Protein AF-A0AAP0MDF0-F1 (afdb_monomer)

Solvent-accessible surface area (backbone atoms only — not comparable to full-atom values): 9276 Å² total; per-residue (Å²): 133,87,78,56,66,67,65,72,78,40,58,63,70,61,47,26,54,49,33,50,54,47,38,72,78,36,72,67,35,41,52,30,38,66,43,70,41,93,85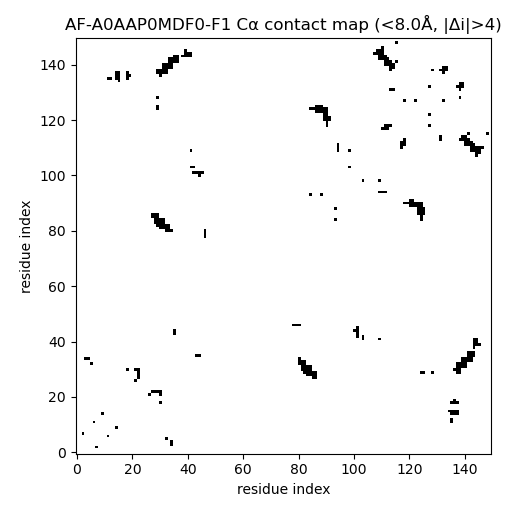,37,86,55,73,69,63,69,88,49,88,73,76,88,62,96,80,57,72,79,50,58,64,62,56,60,73,62,78,80,69,86,78,90,84,87,83,80,82,94,80,88,48,76,42,78,41,54,34,82,41,32,39,46,59,49,52,52,52,52,37,61,69,48,67,57,56,94,85,59,64,77,35,57,26,46,91,87,37,74,69,59,50,84,38,39,42,42,62,52,39,79,76,59,41,47,98,38,56,36,29,58,34,37,36,25,48,52,94,65,93,127

Secondary structure (DSSP, 8-state):
-PPPHHHHHS-HHHHHHHHHHHHHH-TTEEEEEEEE-TT--SPPP-SS-----TT-TTTHHHHHTTSS-----S-SS----EEEEETT-BHHHHHHHHHHHHT--TTS--EEEETTB---TTSBHHHHHHHH--TTSPEEEEEESSSS--

Organism: NCBI:txid2935761

InterPro domains:
  IPR004241 Autophagy protein Atg8 ubiquitin-like [PF02991] (14-49)
  IPR004241 Autophagy protein Atg8 ubiquitin-like [PF02991] (83-150)
  IPR004241 Autophagy protein Atg8 ubiquitin-like [PTHR10969] (3-150)
  IPR029071 Ubiquitin-like domain superfamily [SSF54236] (3-150)

Structure (mmCIF, N/CA/C/O backbone):
data_AF-A0AAP0MDF0-F1
#
_entry.id   AF-A0AAP0MDF0-F1
#
loop_
_atom_site.group_PDB
_atom_site.id
_atom_site.type_symbol
_atom_site.label_atom_id
_atom_site.label_alt_id
_atom_site.label_comp_id
_atom_site.label_asym_id
_atom_site.label_entity_id
_atom_site.label_seq_id
_atom_site.pdbx_PDB_ins_code
_atom_site.Cartn_x
_atom_site.Cartn_y
_atom_site.Cartn_z
_atom_site.occupancy
_atom_site.B_iso_or_equiv
_atom_site.auth_seq_id
_atom_site.auth_comp_id
_atom_site.auth_asym_id
_atom_site.auth_atom_id
_atom_site.pdbx_PDB_model_num
ATOM 1 N N . MET A 1 1 ? 13.158 -11.914 6.429 1.00 49.16 1 MET A N 1
ATOM 2 C CA . MET A 1 1 ? 11.912 -11.127 6.318 1.00 49.16 1 MET A CA 1
ATOM 3 C C . MET A 1 1 ? 12.269 -9.682 6.605 1.00 49.16 1 MET A C 1
ATOM 5 O O . MET A 1 1 ? 12.670 -9.391 7.728 1.00 49.16 1 MET A O 1
ATOM 9 N N . SER A 1 2 ? 12.244 -8.809 5.598 1.00 56.50 2 SER A N 1
ATOM 10 C CA . SER A 1 2 ? 12.524 -7.385 5.803 1.00 56.50 2 SER A CA 1
ATOM 11 C C . SER A 1 2 ? 11.404 -6.794 6.656 1.00 56.50 2 SER A C 1
ATOM 13 O O . SER A 1 2 ? 10.236 -6.831 6.269 1.00 56.50 2 SER A O 1
ATOM 15 N N . LYS A 1 3 ? 11.734 -6.311 7.857 1.00 69.88 3 LYS A N 1
ATOM 16 C CA . LYS A 1 3 ? 10.770 -5.579 8.685 1.00 69.88 3 LYS A CA 1
ATOM 17 C C . LYS A 1 3 ? 10.359 -4.310 7.933 1.00 69.88 3 LYS A C 1
ATOM 19 O O . LYS A 1 3 ? 11.224 -3.579 7.466 1.00 69.88 3 LYS A O 1
ATOM 24 N N . SER A 1 4 ? 9.054 -4.054 7.844 1.00 82.25 4 SER A N 1
ATOM 25 C CA . SER A 1 4 ? 8.520 -2.803 7.291 1.00 82.25 4 SER A CA 1
ATOM 26 C C . SER A 1 4 ? 9.123 -1.599 8.021 1.00 82.25 4 SER A C 1
ATOM 28 O O . SER A 1 4 ? 9.127 -1.574 9.257 1.00 82.25 4 SER A O 1
ATOM 30 N N . SER A 1 5 ? 9.608 -0.602 7.274 1.00 83.88 5 SER A N 1
ATOM 31 C CA . SER A 1 5 ? 10.182 0.618 7.861 1.00 83.88 5 SER A CA 1
ATOM 32 C C . SER A 1 5 ? 9.139 1.374 8.685 1.00 83.88 5 SER A C 1
ATOM 34 O O . SER A 1 5 ? 9.426 1.819 9.795 1.00 83.88 5 SER A O 1
ATOM 36 N N . PHE A 1 6 ? 7.886 1.369 8.224 1.00 85.00 6 PHE A N 1
ATOM 37 C CA . PHE A 1 6 ? 6.754 1.942 8.944 1.00 85.00 6 PHE A CA 1
ATOM 38 C C . PHE A 1 6 ? 6.529 1.301 10.324 1.00 85.00 6 PHE A C 1
ATOM 40 O O . PHE A 1 6 ? 6.275 2.013 11.295 1.00 85.00 6 PHE A O 1
ATOM 47 N N . LYS A 1 7 ? 6.676 -0.029 10.443 1.00 88.50 7 LYS A N 1
ATOM 48 C CA . LYS A 1 7 ? 6.537 -0.751 11.726 1.00 88.50 7 LYS A CA 1
ATOM 49 C C . LYS A 1 7 ? 7.698 -0.507 12.695 1.00 88.50 7 LYS A C 1
ATOM 51 O O . LYS A 1 7 ? 7.531 -0.732 13.890 1.00 88.50 7 LYS A O 1
ATOM 56 N N . ILE A 1 8 ? 8.866 -0.108 12.190 1.00 87.75 8 ILE A N 1
ATOM 57 C CA . ILE A 1 8 ? 10.030 0.248 13.014 1.00 87.75 8 ILE A CA 1
ATOM 58 C C . ILE A 1 8 ? 9.864 1.668 13.564 1.00 87.75 8 ILE A C 1
ATOM 60 O O . ILE A 1 8 ? 10.143 1.907 14.734 1.00 87.75 8 ILE A O 1
ATOM 64 N N . GLU A 1 9 ? 9.399 2.594 12.726 1.00 84.62 9 GLU A N 1
ATOM 65 C CA . GLU A 1 9 ? 9.231 4.007 13.082 1.00 84.62 9 GLU A CA 1
ATOM 66 C C . GLU A 1 9 ? 8.017 4.256 13.996 1.00 84.62 9 GLU A C 1
ATOM 68 O O . GLU A 1 9 ? 8.040 5.181 14.808 1.00 84.62 9 GLU A O 1
ATOM 73 N N . HIS A 1 10 ? 6.965 3.432 13.892 1.00 83.31 10 HIS A N 1
ATOM 74 C CA . HIS A 1 10 ? 5.699 3.639 14.597 1.00 83.31 10 HIS A CA 1
ATOM 75 C C . HIS A 1 10 ? 5.328 2.451 15.493 1.00 83.31 10 HIS A C 1
ATOM 77 O O . HIS A 1 10 ? 5.155 1.314 15.037 1.00 83.31 10 HIS A O 1
ATOM 83 N N . GLU A 1 11 ? 5.118 2.743 16.779 1.00 88.19 11 GLU A N 1
ATOM 84 C CA . GLU A 1 11 ? 4.608 1.784 17.762 1.00 88.19 11 GLU A CA 1
ATOM 85 C C . GLU A 1 11 ? 3.245 1.218 17.335 1.00 88.19 11 GLU A C 1
ATOM 87 O O . GLU A 1 11 ? 2.415 1.919 16.753 1.00 88.19 11 GLU A O 1
ATOM 92 N N . PHE A 1 12 ? 3.005 -0.056 17.655 1.00 91.12 12 PHE A N 1
ATOM 93 C CA . PHE A 1 12 ? 1.799 -0.786 17.252 1.00 91.12 12 PHE A CA 1
ATOM 94 C C . PHE A 1 12 ? 0.497 -0.067 17.625 1.00 91.12 12 PHE A C 1
ATOM 96 O O . PHE A 1 12 ? -0.362 0.114 16.770 1.00 91.12 12 PHE A O 1
ATOM 103 N N . GLU A 1 13 ? 0.387 0.416 18.863 1.00 91.12 13 GLU A N 1
ATOM 104 C CA . GLU A 1 13 ? -0.813 1.110 19.347 1.00 91.12 13 GLU A CA 1
ATOM 105 C C . GLU A 1 13 ? -1.124 2.380 18.539 1.00 91.12 13 GLU A C 1
ATOM 107 O O . GLU A 1 13 ? -2.283 2.656 18.238 1.00 91.12 13 GLU A O 1
ATOM 112 N N . LYS A 1 14 ? -0.092 3.122 18.111 1.00 85.75 14 LYS A N 1
ATOM 113 C CA . LYS A 1 14 ? -0.261 4.323 17.278 1.00 85.75 14 LYS A CA 1
ATOM 114 C C . LYS A 1 14 ? -0.722 3.968 15.869 1.00 85.75 14 LYS A C 1
ATOM 116 O O . LYS A 1 14 ? -1.583 4.654 15.326 1.00 85.75 14 LYS A O 1
ATOM 121 N N . ARG A 1 15 ? -0.172 2.895 15.288 1.00 88.88 15 ARG A N 1
ATOM 122 C CA . ARG A 1 15 ? -0.610 2.392 13.978 1.00 88.88 15 ARG A CA 1
ATOM 123 C C . ARG A 1 15 ? -2.071 1.951 14.036 1.00 88.88 15 ARG A C 1
ATOM 125 O O . ARG A 1 15 ? -2.868 2.432 13.239 1.00 88.88 15 ARG A O 1
ATOM 132 N N . ARG A 1 16 ? -2.436 1.138 15.031 1.00 92.75 16 ARG A N 1
ATOM 133 C CA . ARG A 1 16 ? -3.808 0.644 15.206 1.00 92.75 16 ARG A CA 1
ATOM 134 C C . ARG A 1 16 ? -4.820 1.777 15.345 1.00 92.75 16 ARG A C 1
ATOM 136 O O . ARG A 1 16 ? -5.796 1.806 14.603 1.00 92.75 16 ARG A O 1
ATOM 143 N N . ALA A 1 17 ? -4.549 2.733 16.234 1.00 85.56 17 ALA A N 1
ATOM 144 C CA . ALA A 1 17 ? -5.425 3.884 16.439 1.00 85.56 17 ALA A CA 1
ATOM 145 C C . ALA A 1 17 ? -5.595 4.724 15.160 1.00 85.56 17 ALA A C 1
ATOM 147 O O . ALA A 1 17 ? -6.688 5.208 14.869 1.00 85.56 17 ALA A O 1
ATOM 148 N N . GLU A 1 18 ? -4.532 4.888 14.366 1.00 85.06 18 GLU A N 1
ATOM 149 C CA . GLU A 1 18 ? -4.615 5.633 13.109 1.00 85.06 18 GLU A CA 1
ATOM 150 C C . GLU A 1 18 ? -5.392 4.868 12.028 1.00 85.06 18 GLU A C 1
ATOM 152 O O . GLU A 1 18 ? -6.222 5.468 11.345 1.00 85.06 18 GLU A O 1
ATOM 157 N N . ALA A 1 19 ? -5.177 3.557 11.883 1.00 88.19 19 ALA A N 1
ATOM 158 C CA . ALA A 1 19 ? -5.938 2.734 10.943 1.00 88.19 19 ALA A CA 1
ATOM 159 C C . ALA A 1 19 ? -7.435 2.727 11.277 1.00 88.19 19 ALA A C 1
ATOM 161 O O . ALA A 1 19 ? -8.265 2.887 10.382 1.00 88.19 19 ALA A O 1
ATOM 162 N N . GLU A 1 20 ? -7.773 2.589 12.560 1.00 91.62 20 GLU A N 1
ATOM 163 C CA . GLU A 1 20 ? -9.146 2.632 13.065 1.00 91.62 20 GLU A CA 1
ATOM 164 C C . GLU A 1 20 ? -9.807 3.970 12.726 1.00 91.62 20 GLU A C 1
ATOM 166 O O . GLU A 1 20 ? -10.816 4.002 12.021 1.00 91.62 20 GLU A O 1
ATOM 171 N N . ARG A 1 21 ? -9.159 5.085 13.079 1.00 85.38 21 ARG A N 1
ATOM 172 C CA . ARG A 1 21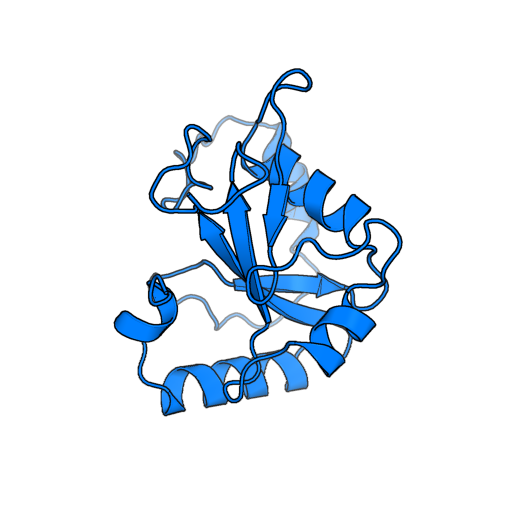 ? -9.640 6.436 12.761 1.00 85.38 21 ARG A CA 1
ATOM 173 C C . ARG A 1 21 ? -9.833 6.657 11.259 1.00 85.38 21 ARG A C 1
ATOM 175 O O . ARG A 1 21 ? -10.775 7.331 10.838 1.00 85.38 21 ARG A O 1
ATOM 182 N N . ILE A 1 22 ? -8.940 6.113 10.429 1.00 84.56 22 ILE A N 1
ATOM 183 C CA . ILE A 1 22 ? -9.063 6.176 8.969 1.00 84.56 22 ILE A CA 1
ATOM 184 C C . ILE A 1 22 ? -10.282 5.387 8.487 1.00 84.56 22 ILE A C 1
ATOM 186 O O . ILE A 1 22 ? -11.028 5.895 7.649 1.00 84.56 22 ILE A O 1
ATOM 190 N N . ARG A 1 23 ? -10.482 4.165 8.990 1.00 89.00 23 ARG A N 1
ATOM 191 C CA . ARG A 1 23 ? -11.596 3.289 8.600 1.00 89.00 23 ARG A CA 1
ATOM 192 C C . ARG A 1 23 ? -12.944 3.837 9.061 1.00 89.00 23 ARG A C 1
ATOM 194 O O . ARG A 1 23 ? -13.908 3.724 8.313 1.00 89.00 23 ARG A O 1
ATOM 201 N N . GLU A 1 24 ? -13.002 4.482 10.222 1.00 88.00 24 GLU A N 1
ATOM 202 C CA . GLU A 1 24 ? -14.196 5.198 10.684 1.00 88.00 24 GLU A CA 1
ATOM 203 C C . GLU A 1 24 ? -14.515 6.404 9.793 1.00 88.00 24 GLU A C 1
ATOM 205 O O . GLU A 1 24 ? -15.661 6.604 9.393 1.00 88.00 24 GLU A O 1
ATOM 210 N N . LYS A 1 25 ? -13.498 7.202 9.440 1.00 83.75 25 LYS A N 1
ATOM 211 C CA . LYS A 1 25 ? -13.682 8.409 8.619 1.00 83.75 25 LYS A CA 1
ATOM 212 C C . LYS A 1 25 ? -13.979 8.094 7.149 1.00 83.75 25 LYS A C 1
ATOM 214 O O . LYS A 1 25 ? -14.676 8.862 6.487 1.00 83.75 25 LYS A O 1
ATOM 219 N N . TYR A 1 26 ? -13.428 7.002 6.626 1.00 85.56 26 TYR A N 1
ATOM 220 C CA . TYR A 1 26 ? -13.539 6.601 5.225 1.00 85.56 26 TYR A CA 1
ATOM 221 C C . TYR A 1 26 ? -13.868 5.099 5.114 1.00 85.56 26 TYR A C 1
ATOM 223 O O . TYR A 1 26 ? -12.994 4.308 4.749 1.00 85.56 26 TYR A O 1
ATOM 231 N N . PRO A 1 27 ? -15.119 4.689 5.393 1.00 90.31 27 PRO A N 1
ATOM 232 C CA . PRO A 1 27 ? -15.500 3.272 5.468 1.00 90.31 27 PRO A CA 1
ATOM 233 C C . PRO A 1 27 ? -15.305 2.511 4.147 1.00 90.31 27 PRO A C 1
ATOM 235 O O . PRO A 1 27 ? -14.890 1.348 4.149 1.00 90.31 27 PRO A O 1
ATOM 238 N N . ASP A 1 28 ? -15.490 3.190 3.014 1.00 88.38 28 ASP A N 1
ATOM 239 C CA . ASP A 1 28 ? -15.340 2.611 1.670 1.00 88.38 28 ASP A CA 1
ATOM 240 C C . ASP A 1 28 ? -13.886 2.601 1.166 1.00 88.38 28 ASP A C 1
ATOM 242 O O . ASP A 1 28 ? -13.614 2.299 -0.001 1.00 88.38 28 ASP A O 1
ATOM 246 N N . ARG A 1 29 ? -12.926 2.977 2.022 1.00 87.44 29 ARG A N 1
ATOM 247 C CA . ARG A 1 29 ? -11.507 3.064 1.667 1.00 87.44 29 ARG A CA 1
ATOM 248 C C . ARG A 1 29 ? -10.639 2.213 2.573 1.00 87.44 29 ARG A C 1
ATOM 250 O O . ARG A 1 29 ? -10.872 2.068 3.770 1.00 87.44 29 ARG A O 1
ATOM 257 N N . ILE A 1 30 ? -9.590 1.678 1.977 1.00 91.50 30 ILE A N 1
ATOM 258 C CA . ILE A 1 30 ? -8.643 0.779 2.611 1.00 91.50 30 ILE A CA 1
ATOM 259 C C . ILE A 1 30 ? -7.344 1.546 2.866 1.00 91.50 30 ILE A C 1
ATOM 261 O O . ILE A 1 30 ? -6.802 2.136 1.924 1.00 91.50 30 ILE A O 1
ATOM 265 N N . PRO A 1 31 ? -6.833 1.553 4.110 1.00 92.25 31 PRO A N 1
ATOM 266 C CA . PRO A 1 31 ? -5.532 2.119 4.424 1.00 92.25 31 PRO A CA 1
ATOM 267 C C . PRO A 1 31 ? -4.413 1.158 3.997 1.00 92.25 31 PRO A C 1
ATOM 269 O O . PRO A 1 31 ? -4.267 0.059 4.532 1.00 92.25 31 PRO A O 1
ATOM 272 N N . VAL A 1 32 ? -3.606 1.579 3.023 1.00 90.81 32 VAL A N 1
ATOM 273 C CA . VAL A 1 32 ? -2.522 0.776 2.441 1.00 90.81 32 VAL A CA 1
ATOM 274 C C . VAL A 1 32 ? -1.174 1.463 2.651 1.00 90.81 32 VAL A C 1
ATOM 276 O O . VAL A 1 32 ? -0.992 2.610 2.252 1.00 90.81 32 VAL A O 1
ATOM 279 N N . ILE A 1 33 ? -0.213 0.752 3.232 1.00 90.31 33 ILE A N 1
ATOM 280 C CA . ILE A 1 33 ? 1.193 1.154 3.327 1.00 90.31 33 ILE A CA 1
ATOM 281 C C . ILE A 1 33 ? 1.937 0.598 2.113 1.00 90.31 33 ILE A C 1
ATOM 283 O O . ILE A 1 33 ? 1.932 -0.610 1.891 1.00 90.31 33 ILE A O 1
ATOM 287 N N . VAL A 1 34 ? 2.581 1.468 1.330 1.00 88.75 34 VAL A N 1
ATOM 288 C CA . VAL A 1 34 ? 3.311 1.077 0.110 1.00 88.75 34 VAL A CA 1
ATOM 289 C C . VAL A 1 34 ? 4.808 1.355 0.249 1.00 88.75 34 VAL A C 1
ATOM 291 O O . VAL A 1 34 ? 5.247 2.501 0.178 1.00 88.75 34 VAL A O 1
ATOM 294 N N . GLU A 1 35 ? 5.615 0.307 0.383 1.00 87.88 35 GLU A N 1
ATOM 295 C CA . GLU A 1 35 ? 7.067 0.410 0.568 1.00 87.88 35 GLU A CA 1
ATOM 296 C C . GLU A 1 35 ? 7.849 -0.147 -0.627 1.00 87.88 35 GLU A C 1
ATOM 298 O O . GLU A 1 35 ? 7.403 -1.048 -1.336 1.00 87.88 35 GLU A O 1
ATOM 303 N N . LYS A 1 36 ? 9.047 0.398 -0.862 1.00 87.94 36 LYS A N 1
ATOM 304 C CA . LYS A 1 36 ? 9.978 -0.136 -1.861 1.00 87.94 36 LYS A CA 1
ATOM 305 C C . LYS A 1 36 ? 10.685 -1.367 -1.292 1.00 87.94 36 LYS A C 1
ATOM 307 O O . LYS A 1 36 ? 11.151 -1.311 -0.156 1.00 87.94 36 LYS A O 1
ATOM 312 N N . ALA A 1 37 ? 10.853 -2.419 -2.090 1.00 87.19 37 ALA A N 1
ATOM 313 C CA . ALA A 1 37 ? 11.768 -3.509 -1.753 1.00 87.19 37 ALA A CA 1
ATOM 314 C C . ALA A 1 37 ? 13.224 -3.003 -1.680 1.00 87.19 37 ALA A C 1
ATOM 316 O O . ALA A 1 37 ? 13.670 -2.250 -2.549 1.00 87.19 37 ALA A O 1
ATOM 317 N N . GLU A 1 38 ? 13.978 -3.446 -0.670 1.00 79.44 38 GLU A N 1
ATOM 318 C CA . GLU A 1 38 ? 15.334 -2.950 -0.365 1.00 79.44 38 GLU A CA 1
ATOM 319 C C . GLU A 1 38 ? 16.307 -3.037 -1.553 1.00 79.44 38 GLU A C 1
ATOM 321 O O . GLU A 1 38 ? 17.122 -2.139 -1.749 1.00 79.44 38 GLU A O 1
ATOM 326 N N . ARG A 1 39 ? 16.198 -4.091 -2.371 1.00 75.38 39 ARG A N 1
ATOM 327 C CA . ARG A 1 39 ? 17.108 -4.370 -3.498 1.00 75.38 39 ARG A CA 1
ATOM 328 C C . ARG A 1 39 ? 16.582 -3.929 -4.866 1.00 75.38 39 ARG A C 1
ATOM 330 O O . ARG A 1 39 ? 17.236 -4.172 -5.869 1.00 75.38 39 ARG A O 1
ATOM 337 N N . SER A 1 40 ? 15.418 -3.284 -4.923 1.00 79.38 40 SER A N 1
ATOM 338 C CA . SER A 1 40 ? 14.802 -2.905 -6.198 1.00 79.38 40 SER A CA 1
ATOM 339 C C . SER A 1 40 ? 15.553 -1.753 -6.880 1.00 79.38 40 SER A C 1
ATOM 341 O O . SER A 1 40 ? 15.934 -0.768 -6.240 1.00 79.38 40 SER A O 1
ATOM 343 N N . ASP A 1 41 ? 15.707 -1.835 -8.197 1.00 78.62 41 ASP A N 1
ATOM 344 C CA . ASP A 1 41 ? 16.259 -0.793 -9.071 1.00 78.62 41 ASP A CA 1
ATOM 345 C C . ASP A 1 41 ? 15.220 0.290 -9.440 1.00 78.62 41 ASP A C 1
ATOM 347 O O . ASP A 1 41 ? 15.559 1.335 -10.004 1.00 78.62 41 ASP A O 1
ATOM 351 N N . ILE A 1 42 ? 13.948 0.076 -9.081 1.00 81.88 42 ILE A N 1
ATOM 352 C CA . ILE A 1 42 ? 12.865 1.043 -9.293 1.00 81.88 42 ILE A CA 1
ATOM 353 C C . ILE A 1 42 ? 13.069 2.275 -8.394 1.00 81.88 42 ILE A C 1
ATOM 355 O O . ILE A 1 42 ? 13.420 2.128 -7.218 1.00 81.88 42 ILE A O 1
ATOM 359 N N . PRO A 1 43 ? 12.809 3.502 -8.882 1.00 78.62 43 PRO A N 1
ATOM 360 C CA . PRO A 1 43 ? 12.819 4.698 -8.044 1.00 78.62 43 PRO A CA 1
ATOM 361 C C . PRO A 1 43 ? 11.897 4.558 -6.828 1.00 78.62 43 PRO A C 1
ATOM 363 O O . PRO A 1 43 ? 10.812 3.982 -6.908 1.00 78.62 43 PRO A O 1
ATOM 366 N N . THR A 1 44 ? 12.313 5.098 -5.683 1.00 72.19 44 THR A N 1
ATOM 367 C CA . THR A 1 44 ? 11.404 5.212 -4.540 1.00 72.19 44 THR A CA 1
ATOM 368 C C . THR A 1 44 ? 10.258 6.142 -4.907 1.00 72.19 44 THR A C 1
ATOM 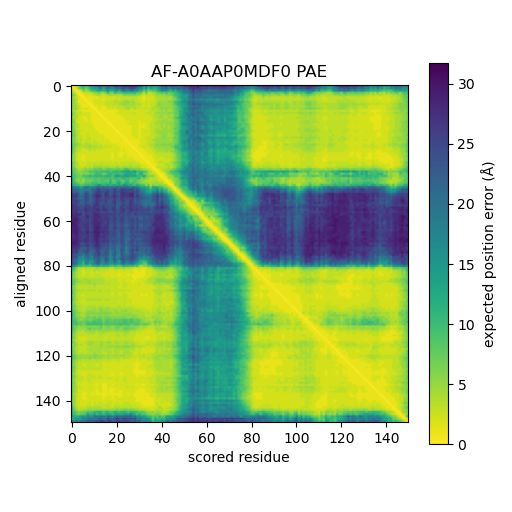370 O O . THR A 1 44 ? 10.512 7.231 -5.414 1.00 72.19 44 THR A O 1
ATOM 373 N N . ILE A 1 45 ? 9.020 5.757 -4.594 1.00 71.81 45 ILE A N 1
ATOM 374 C CA . ILE A 1 45 ? 7.911 6.706 -4.509 1.00 71.81 45 ILE A CA 1
ATOM 375 C C . ILE A 1 45 ? 8.377 7.834 -3.590 1.00 71.81 45 ILE A C 1
ATOM 377 O O . ILE A 1 45 ? 8.734 7.567 -2.441 1.00 71.81 45 ILE A O 1
ATOM 381 N N . ASP A 1 46 ? 8.457 9.043 -4.140 1.00 56.72 46 ASP A N 1
ATOM 382 C CA . ASP A 1 46 ? 9.006 10.230 -3.496 1.00 56.72 46 ASP A CA 1
ATOM 383 C C . ASP A 1 46 ? 8.548 10.334 -2.030 1.00 56.72 46 ASP A C 1
ATOM 385 O O . ASP A 1 46 ? 7.408 10.689 -1.734 1.00 56.72 46 ASP A O 1
ATOM 389 N N . LYS A 1 47 ? 9.451 10.010 -1.089 1.00 52.34 47 LYS A N 1
ATOM 390 C CA . LYS A 1 47 ? 9.224 10.197 0.358 1.00 52.34 47 LYS A CA 1
ATOM 391 C C . LYS A 1 47 ? 9.287 11.678 0.760 1.00 52.34 47 LYS A C 1
ATOM 393 O O . LYS A 1 47 ? 8.974 12.029 1.893 1.00 52.34 47 LYS A O 1
ATOM 398 N N . LYS A 1 48 ? 9.695 12.558 -0.156 1.00 41.81 48 LYS A N 1
ATOM 399 C CA . LYS A 1 48 ? 9.635 14.013 -0.018 1.00 41.81 48 LYS A CA 1
ATOM 400 C C . LYS A 1 48 ? 8.666 14.524 -1.060 1.00 41.81 48 LYS A C 1
ATOM 402 O O . LYS A 1 48 ? 8.820 14.158 -2.213 1.00 41.81 48 LYS A O 1
ATOM 407 N N . ASN A 1 49 ? 7.739 15.396 -0.670 1.00 44.69 49 ASN A N 1
ATOM 408 C CA . ASN A 1 49 ? 7.063 16.305 -1.594 1.00 44.69 49 ASN A CA 1
ATOM 409 C C . ASN A 1 49 ? 8.081 16.775 -2.644 1.00 44.69 49 ASN A C 1
ATOM 411 O O . ASN A 1 49 ? 8.987 17.545 -2.320 1.00 44.69 49 ASN A O 1
ATOM 415 N N . SER A 1 50 ? 8.008 16.214 -3.849 1.00 31.53 50 SER A N 1
ATOM 416 C CA . SER A 1 50 ? 8.930 16.553 -4.920 1.00 31.53 50 SER A CA 1
ATOM 417 C C . SER A 1 50 ? 8.643 18.002 -5.269 1.00 31.53 50 SER A C 1
ATOM 419 O O . SER A 1 50 ? 7.512 18.313 -5.626 1.00 31.53 50 SER A O 1
ATOM 421 N N . HIS A 1 51 ? 9.621 18.863 -4.986 1.00 37.25 51 HIS A N 1
ATOM 422 C CA . HIS A 1 51 ? 9.750 20.259 -5.395 1.00 37.25 51 HIS A CA 1
ATOM 423 C C . HIS A 1 51 ? 8.447 20.915 -5.890 1.00 37.25 51 HIS A C 1
ATOM 425 O O . HIS A 1 51 ? 8.044 20.745 -7.037 1.00 37.25 51 HIS A O 1
ATOM 431 N N . TYR A 1 52 ? 7.789 21.657 -4.998 1.00 40.78 52 TYR A N 1
ATOM 432 C CA . TYR A 1 52 ? 6.664 22.516 -5.353 1.00 40.78 52 TYR A CA 1
ATOM 433 C C . TYR A 1 52 ? 7.161 23.603 -6.314 1.00 40.78 52 TYR A C 1
ATOM 435 O O . TYR A 1 52 ? 7.872 24.511 -5.882 1.00 40.78 52 TYR A O 1
ATOM 443 N N . ASP A 1 53 ? 6.809 23.485 -7.593 1.00 38.41 53 ASP A N 1
ATOM 444 C CA . ASP A 1 53 ? 6.977 24.547 -8.580 1.00 38.41 53 ASP A CA 1
ATOM 445 C C . ASP A 1 53 ? 5.673 25.370 -8.618 1.00 38.41 53 ASP A C 1
ATOM 447 O O . ASP A 1 53 ? 4.621 24.823 -8.973 1.00 38.41 53 ASP A O 1
ATOM 451 N N . PRO A 1 54 ? 5.690 26.642 -8.179 1.00 44.25 54 PRO A N 1
ATOM 452 C CA . PRO A 1 54 ? 4.498 27.485 -8.161 1.00 44.25 54 PRO A CA 1
ATOM 453 C C . PRO A 1 54 ? 3.926 27.791 -9.557 1.00 44.25 54 PRO A C 1
ATOM 455 O O . PRO A 1 54 ? 2.789 28.260 -9.617 1.00 44.25 54 PRO A O 1
ATOM 458 N N . ASP A 1 55 ? 4.649 27.500 -10.646 1.00 44.81 55 ASP A N 1
ATOM 459 C CA . ASP A 1 55 ? 4.255 27.847 -12.019 1.00 44.81 55 ASP A CA 1
ATOM 460 C C . ASP A 1 55 ? 3.690 26.658 -12.834 1.00 44.81 55 ASP A C 1
ATOM 462 O O . ASP A 1 55 ? 3.265 26.825 -13.984 1.00 44.81 55 ASP A O 1
ATOM 466 N N . ASP A 1 56 ? 3.613 25.451 -12.256 1.00 46.81 56 ASP A N 1
ATOM 467 C CA . ASP A 1 56 ? 3.109 24.260 -12.956 1.00 46.81 56 ASP A CA 1
ATOM 468 C C . ASP A 1 56 ? 1.561 24.220 -12.998 1.00 46.81 56 ASP A C 1
ATOM 470 O O . ASP A 1 56 ? 0.861 23.672 -12.135 1.00 46.81 56 ASP A O 1
ATOM 474 N N . HIS A 1 57 ? 1.005 24.834 -14.048 1.00 46.75 57 HIS A N 1
ATOM 475 C CA . HIS A 1 57 ? -0.433 25.019 -14.296 1.00 46.75 57 HIS A CA 1
ATOM 476 C C . HIS A 1 57 ? -1.277 23.727 -14.290 1.00 46.75 57 HIS A C 1
ATOM 478 O O . HIS A 1 57 ? -2.502 23.802 -14.144 1.00 46.75 57 HIS A O 1
ATOM 484 N N . GLN A 1 58 ? -0.672 22.540 -14.423 1.00 46.91 58 GLN A N 1
ATOM 485 C CA . GLN A 1 58 ? -1.411 21.272 -14.384 1.00 46.91 58 GLN A CA 1
ATOM 486 C C . GLN A 1 58 ? -1.941 20.913 -12.988 1.00 46.91 58 GLN A C 1
ATOM 488 O O . GLN A 1 58 ? -2.928 20.178 -12.888 1.00 46.91 58 GLN A O 1
ATOM 493 N N . TYR A 1 59 ? -1.356 21.443 -11.906 1.00 49.00 59 TYR A N 1
ATOM 494 C CA . TYR A 1 59 ? -1.759 21.079 -10.541 1.00 49.00 59 TYR A CA 1
ATOM 495 C C . TYR A 1 59 ? -2.860 21.969 -9.946 1.00 49.00 59 TYR A C 1
ATOM 497 O O . TYR A 1 59 ? -3.550 21.553 -9.010 1.00 49.00 59 TYR A O 1
ATOM 505 N N . ILE A 1 60 ? -3.115 23.146 -10.527 1.00 45.00 60 ILE A N 1
ATOM 506 C CA . ILE A 1 60 ? -4.211 24.034 -10.105 1.00 45.00 60 ILE A CA 1
ATOM 507 C C . ILE A 1 60 ? -5.568 23.330 -10.276 1.00 45.00 60 ILE A C 1
ATOM 509 O O . ILE A 1 60 ? -6.449 23.474 -9.432 1.00 45.00 60 ILE A O 1
ATOM 513 N N . LEU A 1 61 ? -5.718 22.465 -11.285 1.00 41.84 61 LEU A N 1
ATOM 514 C CA . LEU A 1 61 ? -6.967 21.737 -11.519 1.00 41.84 61 LEU A CA 1
ATOM 515 C C . LEU A 1 61 ? -7.192 20.573 -10.530 1.00 41.84 61 LEU A C 1
ATOM 517 O O . LEU A 1 61 ? -8.335 20.254 -10.212 1.00 41.84 61 LEU A O 1
ATOM 521 N N . LEU A 1 62 ? -6.123 19.983 -9.976 1.00 42.50 62 LEU A N 1
ATOM 522 C CA . LEU A 1 62 ? -6.224 18.943 -8.941 1.00 42.50 62 LEU A CA 1
ATOM 523 C C . LEU A 1 62 ? -6.389 19.543 -7.531 1.00 42.50 62 LEU A C 1
ATOM 525 O O . LEU A 1 62 ? -7.035 18.941 -6.674 1.00 42.50 62 LEU A O 1
ATOM 529 N N . CYS A 1 63 ? -5.856 20.747 -7.296 1.00 37.84 63 CYS A N 1
ATOM 530 C CA . CYS A 1 63 ? -6.103 21.514 -6.072 1.00 37.84 63 CYS A CA 1
ATOM 531 C C . CYS A 1 63 ? -7.487 22.182 -6.046 1.00 37.84 63 CYS A C 1
ATOM 533 O O . CYS A 1 63 ? -8.074 22.280 -4.973 1.00 37.84 63 CYS A O 1
ATOM 535 N N . LEU A 1 64 ? -8.072 22.558 -7.188 1.00 40.97 64 LEU A N 1
ATOM 536 C CA . LEU A 1 64 ? -9.455 23.060 -7.235 1.00 40.97 64 LEU A CA 1
ATOM 537 C C . LEU A 1 64 ? -10.500 21.970 -6.939 1.00 40.97 64 LEU A C 1
ATOM 539 O O . LEU A 1 64 ? -11.569 22.272 -6.415 1.00 40.97 64 LEU A O 1
ATOM 543 N N . LEU A 1 65 ? -10.170 20.690 -7.148 1.00 39.88 65 LEU A N 1
ATOM 544 C CA . LEU A 1 65 ? -11.001 19.560 -6.709 1.00 39.88 65 LEU A CA 1
ATOM 545 C C . LEU A 1 65 ? -10.824 19.213 -5.212 1.00 39.88 65 LEU A C 1
ATOM 547 O O . LEU A 1 65 ? -11.289 18.171 -4.755 1.00 39.88 65 LEU A O 1
ATOM 551 N N . ARG A 1 66 ? -10.154 20.076 -4.431 1.00 44.06 66 ARG A N 1
ATOM 552 C CA . ARG A 1 66 ? -10.096 20.030 -2.955 1.00 44.06 66 ARG A CA 1
ATOM 553 C C . ARG A 1 66 ? -11.027 21.060 -2.298 1.00 44.06 66 ARG A C 1
ATOM 555 O O . ARG A 1 66 ? -10.792 21.444 -1.160 1.00 44.06 66 ARG A O 1
ATOM 562 N N . ALA A 1 67 ? -12.089 21.485 -2.982 1.00 39.59 67 ALA A N 1
ATOM 563 C CA . ALA A 1 67 ? -13.062 22.452 -2.463 1.00 39.59 67 ALA A CA 1
ATOM 564 C C . ALA A 1 67 ? -14.361 21.830 -1.892 1.00 39.59 67 ALA A C 1
ATOM 566 O O . ALA A 1 67 ? -15.333 22.553 -1.712 1.00 39.59 67 ALA A O 1
ATOM 567 N N . VAL A 1 68 ? -14.414 20.519 -1.600 1.00 44.06 68 VAL A N 1
ATOM 568 C CA . VAL A 1 68 ? -15.630 19.887 -1.018 1.00 44.06 68 VAL A CA 1
ATOM 569 C C . VAL A 1 68 ? -15.392 19.045 0.244 1.00 44.06 68 VAL A C 1
ATOM 571 O O . VAL A 1 68 ? -16.302 18.367 0.707 1.00 44.06 68 VAL A O 1
ATOM 574 N N . CYS A 1 69 ? -14.203 19.078 0.846 1.00 35.78 69 CYS A N 1
ATOM 575 C CA . CYS A 1 69 ? -13.992 18.439 2.150 1.00 35.78 69 CYS A CA 1
ATOM 576 C C . CYS A 1 69 ? -13.589 19.479 3.186 1.00 35.78 69 CYS A C 1
ATOM 578 O O . CYS A 1 69 ? -12.407 19.721 3.425 1.00 35.78 69 CYS A O 1
ATOM 580 N N . ASP A 1 70 ? -14.610 20.071 3.794 1.00 44.50 70 ASP A N 1
ATOM 581 C CA . ASP A 1 70 ? -14.495 20.785 5.054 1.00 44.50 70 ASP A CA 1
ATOM 582 C C . ASP A 1 70 ? -13.820 19.924 6.142 1.00 44.50 70 ASP A C 1
ATOM 584 O O . ASP A 1 70 ? -13.971 18.702 6.207 1.00 44.50 70 ASP A O 1
ATOM 588 N N . LEU A 1 71 ? -13.090 20.626 7.014 1.00 38.59 71 LEU A N 1
ATOM 589 C CA . LEU A 1 71 ? -12.332 20.185 8.194 1.00 38.59 71 LEU A CA 1
ATOM 590 C C . LEU A 1 71 ? -10.971 19.492 7.968 1.00 38.59 71 LEU A C 1
ATOM 592 O O . LEU A 1 71 ? -10.750 18.297 8.184 1.00 38.59 71 LEU A O 1
ATOM 596 N N . VAL A 1 72 ? -10.003 20.351 7.642 1.00 38.09 72 VAL A N 1
ATOM 597 C CA . VAL A 1 72 ? -8.683 20.479 8.291 1.00 38.09 72 VAL A CA 1
ATOM 598 C C . VAL A 1 72 ? -8.558 19.695 9.615 1.00 38.09 72 VAL A C 1
ATOM 600 O O . VAL A 1 72 ? -9.229 20.048 10.576 1.00 38.09 72 VAL A O 1
ATOM 603 N N . LEU A 1 73 ? -7.689 18.666 9.648 1.00 35.88 73 LEU A N 1
ATOM 604 C CA . LEU A 1 73 ? -6.706 18.315 10.708 1.00 35.88 73 LEU A CA 1
ATOM 605 C C . LEU A 1 73 ? -6.246 16.837 10.583 1.00 35.88 73 LEU A C 1
ATOM 607 O O . LEU A 1 73 ? -6.597 15.987 11.392 1.00 35.88 73 LEU A O 1
ATOM 611 N N . ILE A 1 74 ? -5.455 16.499 9.558 1.00 42.34 74 ILE A N 1
ATOM 612 C CA . ILE A 1 74 ? -4.552 15.313 9.596 1.00 42.34 74 ILE A CA 1
ATOM 613 C C . ILE A 1 74 ? -3.117 15.735 9.211 1.00 42.34 74 ILE A C 1
ATOM 615 O O . ILE A 1 74 ? -2.240 14.928 8.941 1.00 42.34 74 ILE A O 1
ATOM 619 N N . CYS A 1 75 ? -2.853 17.044 9.158 1.00 37.06 75 CYS A N 1
ATOM 620 C CA . CYS A 1 75 ? -1.625 17.603 8.600 1.00 37.06 75 CYS A CA 1
ATOM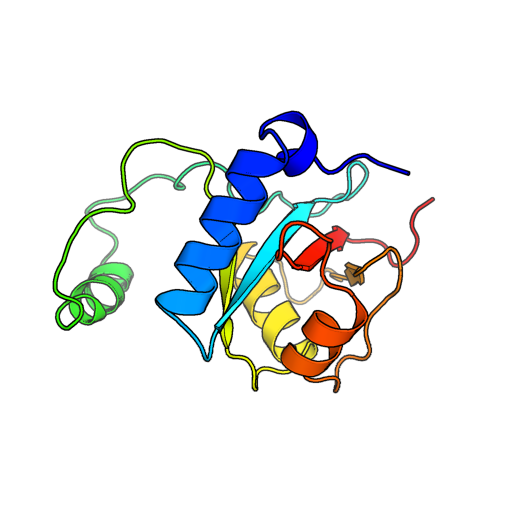 621 C C . CYS A 1 75 ? -0.774 18.305 9.668 1.00 37.06 75 CYS A C 1
ATOM 623 O O . CYS A 1 75 ? -0.480 19.491 9.545 1.00 37.06 75 CYS A O 1
ATOM 625 N N . GLN A 1 76 ? -0.351 17.573 10.703 1.00 37.12 76 GLN A N 1
ATOM 626 C CA . GLN A 1 76 ? 0.821 17.955 11.497 1.00 37.12 76 GLN A CA 1
ATOM 627 C C . GLN A 1 76 ? 1.829 16.792 11.569 1.00 37.12 76 GLN A C 1
ATOM 629 O O . GLN A 1 76 ? 1.794 15.988 12.490 1.00 37.12 76 GLN A O 1
ATOM 634 N N . LEU A 1 77 ? 2.769 16.815 10.606 1.00 40.03 77 LEU A N 1
ATOM 635 C CA . LEU A 1 77 ? 4.135 16.244 10.635 1.00 40.03 77 LEU A CA 1
ATOM 636 C C . LEU A 1 77 ? 4.265 14.699 10.459 1.00 40.03 77 LEU A C 1
ATOM 638 O O . LEU A 1 77 ? 3.321 13.962 10.695 1.00 40.03 77 LEU A O 1
ATOM 642 N N . PRO A 1 78 ? 5.390 14.171 9.925 1.00 44.84 78 PRO A N 1
ATOM 643 C CA . PRO A 1 78 ? 5.621 14.051 8.487 1.00 44.84 78 PRO A CA 1
ATOM 644 C C . PRO A 1 78 ? 6.139 12.642 8.109 1.00 44.84 78 PRO A C 1
ATOM 646 O O . PRO A 1 78 ? 7.334 12.475 7.927 1.00 44.84 78 PRO A O 1
ATOM 649 N N . PHE A 1 79 ? 5.282 11.625 7.963 1.00 38.78 79 PHE A N 1
ATOM 650 C CA . PHE A 1 79 ? 5.684 10.308 7.418 1.00 38.78 79 PHE A CA 1
ATOM 651 C C . PHE A 1 79 ? 4.553 9.710 6.563 1.00 38.78 79 PHE A C 1
ATOM 653 O O . PHE A 1 79 ? 3.838 8.792 6.951 1.00 38.78 79 PHE A O 1
ATOM 660 N N . LEU A 1 80 ? 4.324 10.300 5.387 1.00 47.25 80 LEU A N 1
ATOM 661 C CA . LEU A 1 80 ? 3.188 9.975 4.522 1.00 47.25 80 LEU A CA 1
ATOM 662 C C . LEU A 1 80 ? 3.517 8.809 3.571 1.00 47.25 80 LEU A C 1
ATOM 664 O O . LEU A 1 80 ? 4.012 9.026 2.468 1.00 47.25 80 LEU A O 1
ATOM 668 N N . VAL A 1 81 ? 3.210 7.575 3.980 1.00 61.59 81 VAL A N 1
ATOM 669 C CA . VAL A 1 81 ? 3.217 6.381 3.096 1.00 61.59 81 VAL A CA 1
ATOM 670 C C . VAL A 1 81 ? 1.830 5.709 3.029 1.00 61.59 81 VAL A C 1
ATOM 672 O O . VAL A 1 81 ? 1.658 4.667 2.403 1.00 61.59 81 VAL A O 1
ATOM 675 N N . ILE A 1 82 ? 0.812 6.327 3.640 1.00 78.31 82 ILE A N 1
ATOM 676 C CA . ILE A 1 82 ? -0.556 5.802 3.693 1.00 78.31 82 ILE A CA 1
ATOM 677 C C . ILE A 1 82 ? -1.331 6.208 2.432 1.00 78.31 82 ILE A C 1
ATOM 679 O O . ILE A 1 82 ? -1.535 7.391 2.156 1.00 78.31 82 ILE A O 1
ATOM 683 N N . TYR A 1 83 ? -1.811 5.213 1.693 1.00 84.06 83 TYR 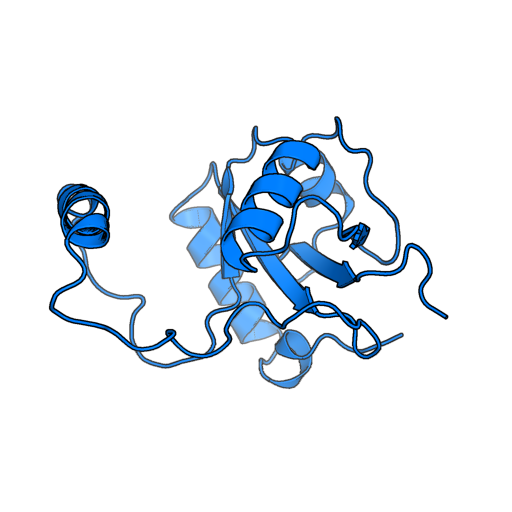A N 1
ATOM 684 C CA . TYR A 1 83 ? -2.726 5.351 0.566 1.00 84.06 83 TYR A CA 1
ATOM 685 C C . TYR A 1 83 ? -4.146 4.978 0.996 1.00 84.06 83 TYR A C 1
ATOM 687 O O . TYR A 1 83 ? -4.354 3.939 1.612 1.00 84.06 83 TYR A O 1
ATOM 695 N N . LEU A 1 84 ? -5.128 5.806 0.633 1.00 82.75 84 LEU A N 1
ATOM 696 C CA . LEU A 1 84 ? -6.554 5.531 0.835 1.00 82.75 84 LEU A CA 1
ATOM 697 C C . LEU A 1 84 ? -7.152 4.972 -0.457 1.00 82.75 84 LEU A C 1
ATOM 699 O O . LEU A 1 84 ? -7.595 5.730 -1.329 1.00 82.75 84 LEU A O 1
ATOM 703 N N . VAL A 1 85 ? -7.120 3.650 -0.589 1.00 87.75 85 VAL A N 1
ATOM 704 C CA . VAL A 1 85 ? -7.504 2.941 -1.815 1.00 87.75 85 VAL A CA 1
ATOM 705 C C . VAL A 1 85 ? -9.001 2.614 -1.784 1.00 87.75 85 VAL A C 1
ATOM 707 O O . VAL A 1 85 ? -9.463 2.107 -0.765 1.00 87.75 85 VAL A O 1
ATOM 710 N N . PRO A 1 86 ? -9.781 2.899 -2.843 1.00 90.62 86 PRO A N 1
ATOM 711 C CA . PRO A 1 86 ? -11.179 2.469 -2.922 1.00 90.62 86 PRO A CA 1
ATOM 712 C C . PRO A 1 86 ? -11.306 0.946 -2.806 1.00 90.62 86 PRO A C 1
ATOM 714 O O . PRO A 1 86 ? -10.494 0.216 -3.377 1.00 90.62 86 PRO A O 1
ATOM 717 N N . ALA A 1 87 ? -12.311 0.476 -2.068 1.00 89.62 87 ALA A N 1
ATOM 718 C CA . ALA A 1 87 ? -12.506 -0.947 -1.804 1.00 89.62 87 ALA A CA 1
ATOM 719 C C . ALA A 1 87 ? -12.763 -1.781 -3.072 1.00 89.62 87 ALA A C 1
ATOM 721 O O . ALA A 1 87 ? -12.334 -2.927 -3.140 1.00 89.62 87 ALA A O 1
ATOM 722 N N . ASP A 1 88 ? -13.410 -1.193 -4.076 1.00 90.12 88 ASP A N 1
ATOM 723 C CA . ASP A 1 88 ? -13.797 -1.792 -5.358 1.00 90.12 88 ASP A CA 1
ATOM 724 C C . ASP A 1 88 ? -12.690 -1.762 -6.428 1.00 90.12 88 ASP A C 1
ATOM 726 O O . ASP A 1 88 ? -12.844 -2.339 -7.507 1.00 90.12 88 ASP A O 1
ATOM 730 N N . LEU A 1 89 ? -11.558 -1.112 -6.142 1.00 89.12 89 LEU A N 1
ATOM 731 C CA . LEU A 1 89 ? -10.435 -1.040 -7.070 1.00 89.12 89 LEU A CA 1
ATOM 732 C C . LEU A 1 89 ? -9.797 -2.424 -7.244 1.00 89.12 89 LEU A C 1
ATOM 734 O O . LEU A 1 89 ? -9.584 -3.150 -6.276 1.00 89.12 89 LEU A O 1
ATOM 738 N N . THR A 1 90 ? -9.421 -2.778 -8.469 1.00 95.44 90 THR A N 1
ATOM 739 C CA . THR A 1 90 ? -8.629 -3.991 -8.721 1.00 95.44 90 THR A CA 1
ATOM 740 C C . THR A 1 90 ? -7.151 -3.769 -8.413 1.00 95.44 90 THR A C 1
ATOM 742 O O . THR A 1 90 ? -6.614 -2.664 -8.549 1.00 95.44 90 THR A O 1
ATOM 745 N N . VAL A 1 91 ? -6.451 -4.854 -8.091 1.00 94.81 91 VAL A N 1
ATOM 746 C CA . VAL A 1 91 ? -4.993 -4.880 -7.937 1.00 94.81 91 VAL A CA 1
ATOM 747 C C . VAL A 1 91 ? -4.291 -4.301 -9.171 1.00 94.81 91 VAL A C 1
ATOM 749 O O . VAL A 1 91 ? -3.389 -3.479 -9.035 1.00 94.81 91 VAL A O 1
ATOM 752 N N . GLY A 1 92 ? -4.718 -4.658 -10.386 1.00 92.12 92 GLY A N 1
ATOM 753 C CA . GLY A 1 92 ? -4.126 -4.134 -11.622 1.00 92.12 92 GLY A CA 1
ATOM 754 C C . GLY A 1 92 ? -4.273 -2.623 -11.785 1.00 92.12 92 GLY A C 1
ATOM 755 O O . GLY A 1 92 ? -3.319 -1.938 -12.162 1.00 92.12 92 GLY A O 1
ATOM 756 N N . GLN A 1 93 ? -5.442 -2.078 -11.445 1.00 89.62 93 GLN A N 1
ATOM 757 C CA . GLN A 1 93 ? -5.647 -0.629 -11.423 1.00 89.62 93 GLN A CA 1
ATOM 758 C C . GLN A 1 93 ? -4.778 0.038 -10.351 1.00 89.62 93 GLN A C 1
ATOM 760 O O . GLN A 1 93 ? -4.210 1.103 -10.598 1.00 89.62 93 GLN A O 1
ATOM 765 N N . PHE A 1 94 ? -4.612 -0.591 -9.187 1.00 91.00 94 PHE A N 1
ATOM 766 C CA . PHE A 1 94 ? -3.731 -0.081 -8.140 1.00 91.00 94 PHE A CA 1
ATOM 767 C C . PHE A 1 94 ? -2.256 -0.062 -8.574 1.00 91.00 94 PHE A C 1
ATOM 769 O O . PHE A 1 94 ? -1.579 0.955 -8.409 1.00 91.00 94 PHE A O 1
ATOM 776 N N . VAL A 1 95 ? -1.773 -1.122 -9.231 1.00 91.00 95 VAL A N 1
ATOM 777 C CA . VAL A 1 95 ? -0.431 -1.165 -9.842 1.00 91.00 95 VAL A CA 1
ATOM 778 C C . VAL A 1 95 ? -0.248 -0.020 -10.841 1.00 91.00 95 VAL A C 1
ATOM 780 O O . VAL A 1 95 ? 0.784 0.651 -10.837 1.00 91.00 95 VAL A O 1
ATOM 783 N N . TYR A 1 96 ? -1.260 0.264 -11.665 1.00 87.56 96 TYR A N 1
ATOM 784 C CA . TYR A 1 96 ? -1.226 1.390 -12.601 1.00 87.56 96 TYR A CA 1
ATOM 785 C C . TYR A 1 96 ? -1.116 2.751 -11.891 1.00 87.56 96 TYR A C 1
ATOM 787 O O . TYR A 1 96 ? -0.353 3.618 -12.329 1.00 87.56 96 TYR A O 1
ATOM 795 N N . VAL A 1 97 ? -1.825 2.937 -10.771 1.00 86.19 97 VAL A N 1
ATOM 796 C CA . VAL A 1 97 ? -1.714 4.145 -9.933 1.00 86.19 97 VAL A CA 1
ATOM 797 C C . VAL A 1 97 ? -0.297 4.297 -9.377 1.00 86.19 97 VAL A C 1
ATOM 799 O O . VAL A 1 97 ? 0.280 5.384 -9.480 1.00 86.19 97 VAL A O 1
ATOM 802 N N . ILE A 1 98 ? 0.291 3.220 -8.846 1.00 86.81 98 ILE A N 1
ATOM 803 C CA . ILE A 1 98 ? 1.675 3.221 -8.346 1.00 86.81 98 ILE A CA 1
ATOM 804 C C . ILE A 1 98 ? 2.651 3.574 -9.477 1.00 86.81 98 ILE A C 1
ATOM 806 O O . ILE A 1 98 ? 3.498 4.452 -9.312 1.00 86.81 98 ILE A O 1
ATOM 810 N N . ARG A 1 99 ? 2.493 2.969 -10.660 1.00 86.06 99 ARG A N 1
ATOM 811 C CA . ARG A 1 99 ? 3.346 3.229 -11.831 1.00 86.06 99 ARG A CA 1
ATOM 812 C C . ARG A 1 99 ? 3.355 4.705 -12.226 1.00 86.06 99 ARG A C 1
ATOM 814 O O . ARG A 1 99 ? 4.420 5.270 -12.478 1.00 86.06 99 ARG A O 1
ATOM 821 N N . LYS A 1 100 ? 2.177 5.339 -12.238 1.00 82.31 100 LYS A N 1
ATOM 822 C CA . LYS A 1 100 ? 2.037 6.775 -12.514 1.00 82.31 100 LYS A CA 1
ATOM 823 C C . LYS A 1 100 ? 2.718 7.641 -11.459 1.00 82.31 100 LYS A C 1
ATOM 825 O O . LYS A 1 100 ? 3.360 8.622 -11.815 1.00 82.31 100 LYS A O 1
ATOM 830 N N . ARG A 1 101 ? 2.603 7.276 -10.178 1.00 80.00 101 ARG A N 1
ATOM 831 C CA . ARG A 1 101 ? 3.223 8.012 -9.062 1.00 80.00 101 ARG A CA 1
ATOM 832 C C . ARG A 1 101 ? 4.751 7.956 -9.101 1.00 80.00 101 ARG A C 1
ATOM 834 O O . ARG A 1 101 ? 5.386 8.967 -8.841 1.00 80.00 101 ARG A O 1
ATOM 841 N N . ILE A 1 102 ? 5.323 6.809 -9.472 1.00 82.50 102 ILE A N 1
ATOM 842 C CA . ILE A 1 102 ? 6.780 6.608 -9.611 1.00 82.50 102 ILE A CA 1
ATOM 843 C C . ILE A 1 102 ? 7.323 7.232 -10.912 1.00 82.50 102 ILE A C 1
ATOM 845 O O . ILE A 1 102 ? 8.534 7.326 -11.093 1.00 82.50 102 ILE A O 1
ATOM 849 N N . LYS A 1 103 ? 6.447 7.670 -11.834 1.00 82.25 103 LYS A N 1
ATOM 850 C CA . LYS A 1 103 ? 6.813 8.095 -13.199 1.00 82.25 103 LYS A CA 1
ATOM 851 C C . LYS A 1 103 ? 7.640 7.020 -13.925 1.00 82.25 103 LYS A C 1
ATOM 853 O O . LYS A 1 103 ? 8.589 7.316 -14.648 1.00 82.25 103 LYS A O 1
ATOM 858 N N . LEU A 1 104 ? 7.290 5.749 -13.711 1.00 81.56 104 LEU A N 1
ATOM 859 C CA . LEU A 1 104 ? 8.023 4.618 -14.272 1.00 81.56 104 LEU A CA 1
ATOM 860 C C . LEU A 1 104 ? 7.648 4.407 -15.747 1.00 81.56 104 LEU A C 1
ATOM 862 O O . LEU A 1 104 ? 6.464 4.286 -16.072 1.00 81.56 104 LEU A O 1
ATOM 866 N N . SER A 1 105 ? 8.658 4.308 -16.618 1.00 84.31 105 SER A N 1
ATOM 867 C CA . SER A 1 105 ? 8.478 4.022 -18.051 1.00 84.31 105 SER A CA 1
ATOM 868 C C . SER A 1 105 ? 7.633 2.762 -18.292 1.00 84.31 105 SER A C 1
ATOM 870 O O . SER A 1 105 ? 7.668 1.808 -17.505 1.00 84.31 105 SER A O 1
ATOM 872 N N . ALA A 1 106 ? 6.904 2.750 -19.414 1.00 84.12 106 ALA A N 1
ATOM 873 C CA . ALA A 1 106 ? 6.132 1.606 -19.900 1.00 84.12 106 ALA A CA 1
ATOM 874 C C . ALA A 1 106 ? 6.993 0.335 -20.097 1.00 84.12 106 ALA A C 1
ATOM 876 O O . ALA A 1 106 ? 6.483 -0.781 -19.999 1.00 84.12 106 ALA A O 1
ATOM 877 N N . GLU A 1 107 ? 8.296 0.517 -20.305 1.00 86.56 107 GLU A N 1
ATOM 878 C CA . GLU A 1 107 ? 9.269 -0.544 -20.587 1.00 86.56 107 GLU A CA 1
ATOM 879 C C . GLU A 1 107 ? 9.769 -1.262 -19.330 1.00 86.56 107 GLU A C 1
ATOM 881 O O . GLU A 1 107 ? 10.189 -2.413 -19.399 1.00 86.56 107 GLU A O 1
ATOM 886 N N . LYS A 1 108 ? 9.718 -0.601 -18.168 1.00 86.56 108 LYS A N 1
ATOM 887 C CA . LYS A 1 108 ? 10.166 -1.193 -16.905 1.00 86.56 108 LYS A CA 1
ATOM 888 C C . LYS A 1 108 ? 9.021 -1.943 -16.235 1.00 86.56 108 LYS A C 1
ATOM 890 O O . LYS A 1 108 ? 7.921 -1.398 -16.090 1.00 86.56 108 LYS A O 1
ATOM 895 N N . ALA A 1 109 ? 9.290 -3.177 -15.816 1.00 87.31 109 ALA A N 1
ATOM 896 C CA . ALA A 1 109 ? 8.352 -3.981 -15.048 1.00 87.31 109 ALA A CA 1
ATOM 897 C C . ALA A 1 109 ? 8.222 -3.446 -13.615 1.00 87.31 109 ALA A C 1
ATOM 899 O O . ALA A 1 109 ? 9.165 -2.888 -13.058 1.00 87.31 109 ALA A O 1
ATOM 900 N N . ILE A 1 110 ? 7.037 -3.614 -13.031 1.00 89.25 110 ILE A N 1
ATOM 901 C CA . ILE A 1 110 ? 6.784 -3.370 -11.614 1.00 89.25 110 ILE A CA 1
ATOM 902 C C . ILE A 1 110 ? 5.924 -4.505 -11.077 1.00 89.25 110 ILE A C 1
ATOM 904 O O . ILE A 1 110 ? 4.875 -4.829 -11.634 1.00 89.25 110 ILE A O 1
ATOM 908 N N . PHE A 1 111 ? 6.383 -5.090 -9.986 1.00 91.56 111 PHE A N 1
ATOM 909 C CA . PHE A 1 111 ? 5.705 -6.139 -9.250 1.00 91.56 111 PHE A CA 1
ATOM 910 C C . PHE A 1 111 ? 5.303 -5.585 -7.895 1.00 91.56 111 PHE A C 1
ATOM 912 O O . PHE A 1 111 ? 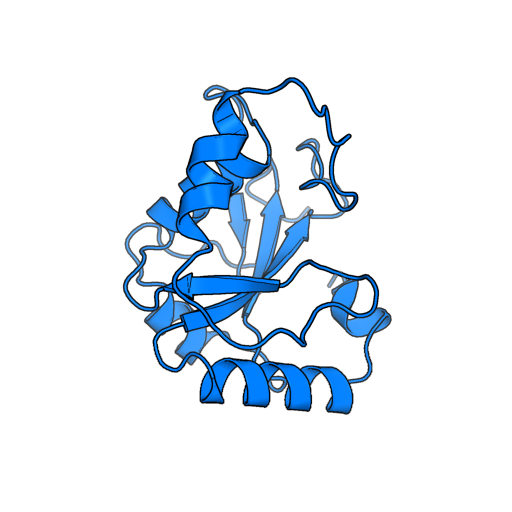6.058 -4.824 -7.288 1.00 91.56 111 PHE A O 1
ATOM 919 N N . ILE A 1 112 ? 4.113 -5.954 -7.431 1.00 91.94 112 ILE A N 1
ATOM 920 C CA . ILE A 1 112 ? 3.675 -5.667 -6.070 1.00 91.94 112 ILE A CA 1
ATOM 921 C C . ILE A 1 112 ? 3.499 -6.974 -5.318 1.00 91.94 112 ILE A C 1
ATOM 923 O O . ILE A 1 112 ? 3.083 -7.973 -5.896 1.00 91.94 112 ILE A O 1
ATOM 927 N N . PHE A 1 113 ? 3.776 -6.943 -4.029 1.00 92.31 113 PHE A N 1
ATOM 928 C CA . PHE A 1 113 ? 3.711 -8.090 -3.153 1.00 92.31 113 PHE A CA 1
ATOM 929 C C . PHE A 1 113 ? 2.914 -7.726 -1.916 1.00 92.31 113 PHE A C 1
ATOM 931 O O . PHE A 1 113 ? 3.119 -6.665 -1.324 1.00 92.31 113 PHE A O 1
ATOM 938 N N . VAL A 1 114 ? 2.029 -8.631 -1.526 1.00 92.62 114 VAL A N 1
ATOM 939 C CA . VAL A 1 114 ? 1.279 -8.577 -0.275 1.00 92.62 114 VAL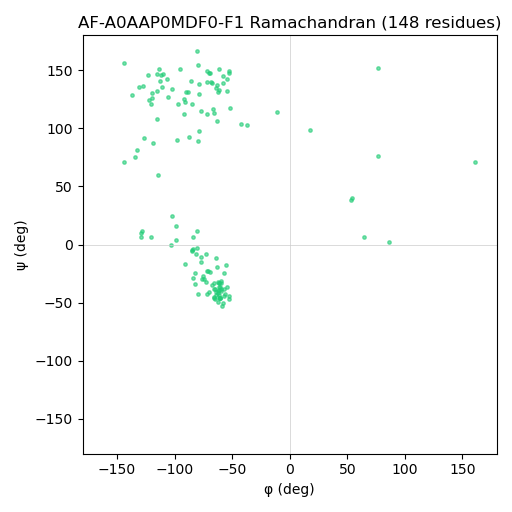 A CA 1
ATOM 940 C C . VAL A 1 114 ? 1.640 -9.841 0.476 1.00 92.62 114 VAL A C 1
ATOM 942 O O . VAL A 1 114 ? 1.482 -10.932 -0.067 1.00 92.62 114 VAL A O 1
ATOM 945 N N . ASP A 1 115 ? 2.189 -9.703 1.684 1.00 89.44 115 ASP A N 1
ATOM 946 C CA . ASP A 1 115 ? 2.665 -10.856 2.463 1.00 89.44 115 ASP A CA 1
ATOM 947 C C . ASP A 1 115 ? 3.661 -11.738 1.667 1.00 89.44 115 ASP A C 1
ATOM 949 O O . ASP A 1 115 ? 3.626 -12.964 1.685 1.00 89.44 115 ASP A O 1
ATOM 953 N N . ASN A 1 116 ? 4.550 -11.092 0.900 1.00 86.44 116 ASN A N 1
ATOM 954 C CA . ASN A 1 116 ? 5.528 -11.713 -0.011 1.00 86.44 116 ASN A CA 1
ATOM 955 C C . ASN A 1 116 ? 4.943 -12.497 -1.206 1.00 86.44 116 ASN A C 1
ATOM 957 O O . ASN A 1 116 ? 5.700 -13.108 -1.959 1.00 86.44 116 ASN A O 1
ATOM 961 N N . VAL A 1 117 ? 3.627 -12.458 -1.423 1.00 89.81 117 VAL A N 1
ATOM 962 C CA . VAL A 1 117 ? 2.948 -13.135 -2.537 1.00 89.81 117 VAL A CA 1
ATOM 963 C C . VAL A 1 117 ? 2.513 -12.114 -3.586 1.00 89.81 117 VAL A C 1
ATOM 965 O O . VAL A 1 117 ? 2.080 -11.015 -3.243 1.00 89.81 117 VAL A O 1
ATOM 968 N N . LEU A 1 118 ? 2.618 -12.475 -4.870 1.00 91.56 118 LEU A N 1
ATOM 969 C CA . LEU A 1 118 ? 2.061 -11.689 -5.973 1.00 91.56 118 LEU A CA 1
ATOM 970 C C . LEU A 1 118 ? 0.528 -11.823 -5.959 1.00 91.56 118 LEU A C 1
ATOM 972 O O . LEU A 1 118 ? 0.019 -12.914 -6.236 1.00 91.56 118 LEU A O 1
ATOM 976 N N . PRO A 1 119 ? -0.228 -10.755 -5.651 1.00 94.38 119 PRO A N 1
ATOM 977 C CA . PRO A 1 119 ? -1.679 -10.826 -5.684 1.00 94.38 119 PRO A CA 1
ATOM 978 C C . PRO A 1 119 ? -2.182 -10.946 -7.137 1.00 94.38 119 PRO A C 1
ATOM 980 O O . PRO A 1 119 ? -1.581 -10.363 -8.049 1.00 94.38 119 PRO A O 1
ATOM 983 N N . PRO A 1 120 ? -3.303 -11.650 -7.388 1.00 95.31 120 PRO A N 1
ATOM 984 C CA . PRO A 1 120 ? -3.891 -11.727 -8.722 1.00 95.31 120 PRO A CA 1
ATOM 985 C C . PRO A 1 120 ? -4.301 -10.339 -9.224 1.00 95.31 120 PRO A C 1
ATOM 987 O O . PRO A 1 120 ? -4.990 -9.599 -8.528 1.00 95.31 120 PRO A O 1
ATOM 990 N N . THR A 1 121 ? -3.948 -9.987 -10.462 1.00 92.94 121 THR A N 1
ATOM 991 C CA . THR A 1 121 ? -4.227 -8.654 -11.032 1.00 92.94 121 THR A CA 1
ATOM 992 C C . THR A 1 121 ? -5.721 -8.314 -11.085 1.00 92.94 121 THR A C 1
ATOM 994 O O . THR A 1 121 ? -6.090 -7.149 -10.953 1.00 92.94 121 THR A O 1
ATOM 997 N N . GLY A 1 122 ? -6.577 -9.325 -11.265 1.00 95.69 122 GLY A N 1
ATOM 998 C CA . GLY A 1 122 ? -8.034 -9.175 -11.269 1.00 95.69 122 GLY A CA 1
ATOM 999 C C . GLY A 1 122 ? -8.684 -9.201 -9.882 1.00 95.69 122 GLY A C 1
ATOM 1000 O O . GLY A 1 122 ? -9.892 -9.004 -9.798 1.00 95.69 122 GLY A O 1
ATOM 1001 N N . ALA A 1 123 ? -7.923 -9.451 -8.809 1.00 96.75 123 ALA A N 1
ATOM 1002 C CA . ALA A 1 123 ? -8.466 -9.431 -7.456 1.00 96.75 123 ALA A CA 1
ATOM 1003 C C . ALA A 1 123 ? -8.842 -8.004 -7.041 1.00 96.75 123 ALA A C 1
ATOM 1005 O O . ALA A 1 123 ? -8.199 -7.029 -7.443 1.00 96.75 123 ALA A O 1
ATOM 1006 N N . ILE A 1 124 ? -9.885 -7.899 -6.224 1.00 96.81 124 ILE A N 1
ATOM 1007 C CA . ILE A 1 124 ? -10.377 -6.638 -5.675 1.00 96.81 124 ILE A CA 1
ATOM 1008 C C . ILE A 1 124 ? -9.583 -6.307 -4.404 1.00 96.81 124 ILE A C 1
ATOM 1010 O O . ILE A 1 124 ? -9.271 -7.194 -3.608 1.00 96.81 124 ILE A O 1
ATOM 1014 N N . MET A 1 125 ? -9.253 -5.031 -4.204 1.00 95.12 125 MET A N 1
ATOM 1015 C CA . MET A 1 125 ? -8.461 -4.569 -3.062 1.00 95.12 125 MET A CA 1
ATOM 1016 C C . MET A 1 125 ? -9.128 -4.880 -1.716 1.00 95.12 125 MET A C 1
ATOM 1018 O O . MET A 1 125 ? -8.409 -5.186 -0.768 1.00 95.12 125 MET A O 1
ATOM 1022 N N . SER A 1 126 ? -10.464 -4.862 -1.623 1.00 96.50 126 SER A N 1
ATOM 1023 C CA . SER A 1 126 ? -11.193 -5.291 -0.418 1.00 96.50 126 SER A CA 1
ATOM 1024 C C . SER A 1 126 ? -10.933 -6.745 -0.050 1.00 96.50 126 SER A C 1
ATOM 1026 O O . SER A 1 126 ? -10.617 -7.026 1.099 1.00 96.50 126 SER A O 1
ATOM 1028 N N . THR A 1 127 ? -10.977 -7.655 -1.023 1.00 96.75 127 THR A N 1
ATOM 1029 C CA . 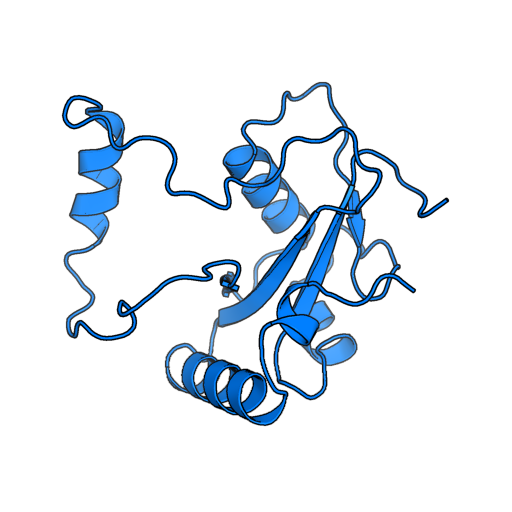THR A 1 127 ? -10.698 -9.077 -0.799 1.00 96.75 127 THR A CA 1
ATOM 1030 C C . THR A 1 127 ? -9.276 -9.273 -0.286 1.00 96.75 127 THR A C 1
ATOM 1032 O O . THR A 1 127 ? -9.066 -9.939 0.722 1.00 96.75 127 THR A O 1
ATOM 1035 N N . ILE A 1 128 ? -8.300 -8.613 -0.920 1.00 97.06 128 ILE A N 1
ATOM 1036 C CA . ILE A 1 128 ? -6.903 -8.663 -0.471 1.00 97.06 128 ILE A CA 1
ATOM 1037 C C . ILE A 1 128 ? -6.759 -8.086 0.943 1.00 97.06 128 ILE A C 1
ATOM 1039 O O . ILE A 1 128 ? -6.009 -8.622 1.753 1.00 97.06 128 ILE A O 1
ATOM 1043 N N . TYR A 1 129 ? -7.474 -7.008 1.261 1.00 96.81 129 TYR A N 1
ATOM 1044 C CA . TYR A 1 129 ? -7.444 -6.408 2.590 1.00 96.81 129 TYR A CA 1
ATOM 1045 C C . TYR A 1 129 ? -8.008 -7.332 3.666 1.00 96.81 129 TYR A C 1
ATOM 1047 O O . TYR A 1 129 ? -7.374 -7.511 4.701 1.00 96.81 129 TYR A O 1
ATOM 1055 N N . ASP A 1 130 ? -9.162 -7.946 3.431 1.00 96.12 130 ASP A N 1
ATOM 1056 C CA . ASP A 1 130 ? -9.792 -8.818 4.421 1.00 96.12 130 ASP A CA 1
ATOM 1057 C C . ASP A 1 130 ? -8.965 -10.081 4.690 1.00 96.12 130 ASP A C 1
ATOM 1059 O O . ASP A 1 130 ? -8.911 -10.546 5.828 1.00 96.12 130 ASP A O 1
ATOM 1063 N N . GLU A 1 131 ? -8.265 -10.589 3.673 1.00 95.81 131 GLU A N 1
ATOM 1064 C CA . GLU A 1 131 ? -7.414 -11.776 3.780 1.00 95.81 131 GLU A CA 1
ATOM 1065 C C . GLU A 1 131 ? -6.016 -11.493 4.348 1.00 95.81 131 GLU A C 1
ATOM 1067 O O . GLU A 1 131 ? -5.432 -12.366 4.993 1.00 95.81 131 GLU A O 1
ATOM 1072 N N . LYS A 1 132 ? -5.440 -10.317 4.061 1.00 95.88 132 LYS A N 1
ATOM 1073 C CA . LYS A 1 132 ? -4.002 -10.046 4.252 1.00 95.88 132 LYS A CA 1
ATOM 1074 C C . LYS A 1 132 ? -3.669 -8.769 5.028 1.00 95.88 132 LYS A C 1
ATOM 1076 O O . LYS A 1 132 ? -2.490 -8.413 5.106 1.00 95.88 132 LYS A O 1
ATOM 1081 N N . LYS A 1 133 ? -4.648 -8.052 5.587 1.00 95.50 133 LYS A N 1
ATOM 1082 C CA . LYS A 1 133 ? -4.353 -6.933 6.499 1.00 95.50 133 LYS A CA 1
ATOM 1083 C C . LYS A 1 133 ? -3.601 -7.416 7.734 1.00 95.50 133 LYS A C 1
ATOM 1085 O O . LYS A 1 133 ? -3.776 -8.541 8.196 1.00 95.50 133 LYS A O 1
ATOM 1090 N N . ASP A 1 134 ? -2.790 -6.529 8.280 1.00 95.94 134 ASP A N 1
ATOM 1091 C CA . ASP A 1 134 ? -2.092 -6.760 9.535 1.00 95.94 134 ASP A CA 1
ATOM 1092 C C . ASP A 1 134 ? -3.018 -6.490 10.733 1.00 95.94 134 ASP A C 1
ATOM 1094 O O . ASP A 1 134 ? -4.077 -5.867 10.605 1.00 95.94 134 ASP A O 1
ATOM 1098 N N . GLU A 1 135 ? -2.604 -6.924 11.923 1.00 96.06 135 GLU A N 1
ATOM 1099 C CA . GLU A 1 135 ? -3.353 -6.719 13.174 1.00 96.06 135 GLU A CA 1
ATOM 1100 C C . GLU A 1 135 ? -3.515 -5.237 13.546 1.00 96.06 135 GLU A C 1
ATOM 1102 O O . GLU A 1 135 ? -4.398 -4.875 14.321 1.00 96.06 135 GLU A O 1
ATOM 1107 N N . ASP A 1 136 ? -2.675 -4.367 12.985 1.00 94.44 136 ASP A N 1
ATOM 1108 C CA . ASP A 1 136 ? -2.783 -2.923 13.160 1.00 94.44 136 ASP A CA 1
ATOM 1109 C C . ASP A 1 136 ? -3.836 -2.268 12.251 1.00 94.44 136 ASP A C 1
ATOM 1111 O O . ASP A 1 136 ? -4.038 -1.064 12.342 1.00 94.44 136 ASP A O 1
ATOM 1115 N N . GLY A 1 137 ? -4.495 -3.025 11.370 1.00 94.44 137 GLY A N 1
ATOM 1116 C CA . GLY A 1 137 ? -5.531 -2.522 10.471 1.00 94.44 137 GLY A CA 1
ATOM 1117 C C . GLY A 1 137 ? -5.031 -1.946 9.142 1.00 94.44 137 GLY A C 1
ATOM 1118 O O . GLY A 1 137 ? -5.867 -1.515 8.343 1.00 94.44 137 GLY A O 1
ATOM 1119 N N . PHE A 1 138 ? -3.727 -1.965 8.853 1.00 94.69 138 PHE A N 1
ATOM 1120 C CA . PHE A 1 138 ? -3.170 -1.578 7.553 1.00 94.69 138 PHE A CA 1
ATOM 1121 C C . PHE A 1 138 ? -2.949 -2.779 6.624 1.00 94.69 138 PHE A C 1
ATOM 1123 O O . PHE A 1 138 ? -2.642 -3.892 7.051 1.00 94.69 138 PHE A O 1
ATOM 1130 N N . LEU A 1 139 ? -3.035 -2.533 5.313 1.00 94.75 139 LEU A N 1
ATOM 1131 C CA . LEU A 1 139 ? -2.503 -3.447 4.300 1.00 94.75 139 LEU A CA 1
ATOM 1132 C C . LEU A 1 139 ? -1.066 -3.068 3.957 1.00 94.75 139 LEU A C 1
ATOM 1134 O O . LEU A 1 139 ? -0.820 -1.939 3.535 1.00 94.75 139 LEU A O 1
ATOM 1138 N N . TYR A 1 140 ? -0.133 -4.007 4.058 1.00 93.31 140 TYR A N 1
ATOM 1139 C CA . TYR A 1 140 ? 1.256 -3.776 3.670 1.00 93.31 140 TYR A CA 1
ATOM 1140 C C . TYR A 1 140 ? 1.514 -4.290 2.258 1.00 93.31 140 TYR A C 1
ATOM 1142 O O . TYR A 1 140 ? 1.354 -5.475 1.970 1.00 93.31 140 TYR A O 1
ATOM 1150 N N . VAL A 1 141 ? 1.940 -3.380 1.387 1.00 92.06 141 VAL A N 1
ATOM 1151 C CA . VAL A 1 141 ? 2.294 -3.657 -0.001 1.00 92.06 141 VAL A CA 1
ATOM 1152 C C . VAL A 1 141 ? 3.749 -3.277 -0.219 1.00 92.06 141 VAL A C 1
ATOM 1154 O O . VAL A 1 141 ? 4.173 -2.162 0.082 1.00 92.06 141 VAL A O 1
ATOM 1157 N N . THR A 1 142 ? 4.514 -4.186 -0.803 1.00 90.88 142 THR A N 1
ATOM 1158 C CA . THR A 1 142 ? 5.889 -3.923 -1.229 1.00 90.88 142 THR A CA 1
ATOM 1159 C C . THR A 1 142 ? 5.957 -3.929 -2.747 1.00 90.88 142 THR A C 1
ATOM 1161 O O . THR A 1 142 ? 5.398 -4.828 -3.363 1.00 90.88 142 THR A O 1
ATOM 1164 N N . TYR A 1 143 ? 6.638 -2.968 -3.373 1.00 90.56 143 TYR A N 1
ATOM 1165 C CA . TYR A 1 143 ? 6.877 -2.992 -4.822 1.00 90.56 143 TYR A CA 1
ATOM 1166 C C . TYR A 1 143 ? 8.353 -3.211 -5.172 1.00 90.56 143 TYR A C 1
ATOM 1168 O O . TYR A 1 143 ? 9.254 -2.731 -4.479 1.00 90.56 143 TYR A O 1
ATOM 1176 N N . SER A 1 144 ? 8.594 -3.919 -6.276 1.00 90.25 144 SER A N 1
ATOM 1177 C CA . SER A 1 144 ? 9.924 -4.253 -6.796 1.00 90.25 144 SER A CA 1
ATOM 1178 C C . SER A 1 144 ? 9.954 -4.249 -8.329 1.00 90.25 144 SER A C 1
ATOM 1180 O O . SER A 1 144 ? 8.916 -4.415 -8.967 1.00 90.25 144 SER A O 1
ATOM 1182 N N . GLY A 1 145 ? 11.137 -4.056 -8.919 1.00 88.31 145 GLY A N 1
ATOM 1183 C CA . GLY A 1 145 ? 11.391 -4.294 -10.350 1.00 88.31 145 GLY A CA 1
ATOM 1184 C C . GLY A 1 145 ? 11.544 -5.766 -10.699 1.00 88.31 145 GLY A C 1
ATOM 1185 O O . GLY A 1 145 ? 11.402 -6.145 -11.858 1.00 88.31 145 GLY A O 1
ATOM 1186 N N . GLU A 1 146 ? 11.747 -6.602 -9.686 1.00 85.25 146 GLU A N 1
ATOM 1187 C CA . GLU A 1 146 ? 11.956 -8.038 -9.821 1.00 85.25 146 GLU A CA 1
ATOM 1188 C C . GLU A 1 146 ? 10.746 -8.815 -9.286 1.00 85.25 146 GLU A C 1
ATOM 1190 O O . GLU A 1 146 ? 10.081 -8.392 -8.338 1.00 85.25 146 GLU A O 1
ATOM 1195 N N . ASN A 1 147 ? 10.458 -9.964 -9.898 1.00 79.62 147 ASN A N 1
ATOM 1196 C CA . ASN A 1 147 ? 9.341 -10.842 -9.536 1.00 79.62 147 ASN A CA 1
ATOM 1197 C C . ASN A 1 147 ? 9.660 -11.799 -8.372 1.00 79.62 147 ASN A C 1
ATOM 1199 O O . ASN A 1 147 ? 8.772 -12.520 -7.919 1.00 79.62 147 ASN A O 1
ATOM 1203 N N . THR A 1 148 ? 10.898 -11.801 -7.879 1.00 73.62 148 THR A N 1
ATOM 1204 C CA . THR A 1 148 ? 11.360 -12.649 -6.776 1.00 73.62 148 THR A CA 1
ATOM 1205 C C . THR A 1 148 ? 12.027 -11.811 -5.694 1.00 73.62 148 THR A C 1
ATOM 1207 O O . THR A 1 148 ? 12.855 -10.955 -5.995 1.00 73.62 148 THR A O 1
ATOM 1210 N N . PHE A 1 149 ? 11.719 -12.092 -4.427 1.00 60.47 149 PHE A N 1
ATOM 1211 C CA . PHE A 1 149 ? 12.558 -11.661 -3.310 1.00 60.47 149 PHE A CA 1
ATOM 1212 C C . PHE A 1 149 ? 13.751 -12.619 -3.229 1.00 60.47 149 PHE A C 1
ATOM 1214 O O . PHE A 1 149 ? 13.599 -13.734 -2.736 1.00 60.47 149 PHE A O 1
ATOM 1221 N N . GLY A 1 150 ? 14.895 -12.232 -3.797 1.00 50.91 150 GLY A N 1
ATOM 1222 C CA . GLY A 1 150 ? 16.146 -12.996 -3.697 1.00 50.91 150 GLY A CA 1
ATOM 1223 C C . GLY A 1 150 ? 16.775 -12.951 -2.311 1.00 50.91 150 GLY A C 1
ATOM 1224 O O . GLY A 1 150 ? 16.743 -11.868 -1.677 1.00 50.91 150 GLY A O 1
#

Foldseek 3Di:
DDDDPCPVVDPLVRLLVVLVVCCVVCVQWAKAFEAEDPPFPQDGLPQDPPDDDVPPVVCVVVVVVVPPDDDDDPDDDGGDRIDTHGQQDFQLVVVVVVCVSSVPDPPQDKFKDWVQDGDDRRDGNNVCQVVGPDPSRYTYMYMHSDPHDD

Nearest PDB structures (foldseek):
  6wy6-assembly2_A  TM=9.803E-01  e=2.446E-17  Saccharomyces cerevisiae
  9j5g-assembly1_A  TM=9.846E-01  e=2.988E-17  Pyricularia oryzae
  8s1m-assembly1_A  TM=9.682E-01  e=8.398E-16  Homo sapiens
  5azg-assembly2_B  TM=9.553E-01  e=1.172E-15  Caenorhabditis elegans
  7brt-assembly1_B  TM=9.519E-01  e=2.791E-15  Homo sapiens

Mean predicted aligned error: 10.24 Å

Sequence (150 aa):
MSKSSFKIEHEFEKRRAEAERIREKYPD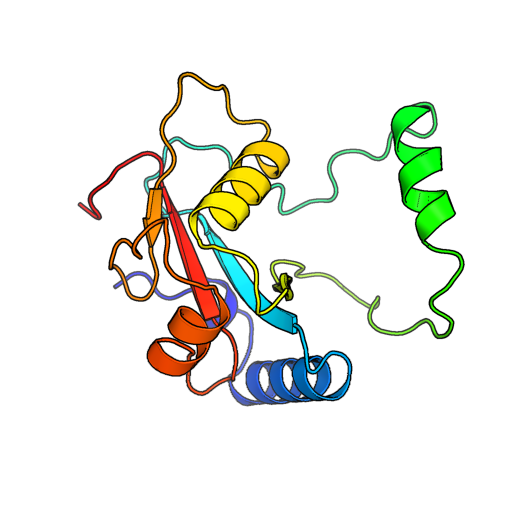RIPVIVEKAERSDIPTIDKKNSHYDPDDHQYILLCLLRAVCDLVLICQLPFLVIYLVPADLTVGQFVYVIRKRIKLSAEKAIFIFVDNVLPPTGAIMSTIYDEKKDEDGFLYVTYSGENTFG

Radius of gyration: 16.09 Å; Cα contacts (8 Å, |Δi|>4): 180; chains: 1; bounding box: 33×41×40 Å

pLDDT: mean 76.42, std 20.53, range [31.53, 97.06]